Protein AF-A0A366DKC9-F1 (afdb_monomer_lite)

pLDDT: mean 77.67, std 10.67, range [43.41, 95.38]

Organism: NCBI:txid354351

Sequence (63 aa):
MKTFLVSWEIHIHAATAHEAAQQAHDLVRRPDTMATVYQVIEHDSGGDCQIVDLNEVLNGQHR

Structure (mmCIF, N/CA/C/O backbone):
data_AF-A0A366DKC9-F1
#
_entry.id   AF-A0A366DKC9-F1
#
loop_
_atom_site.group_PDB
_atom_site.id
_atom_site.type_symbol
_atom_site.label_atom_id
_atom_site.label_alt_id
_atom_site.label_comp_id
_atom_site.label_asym_id
_atom_site.label_entity_id
_atom_site.label_seq_id
_atom_site.pdbx_PDB_ins_code
_atom_site.Cartn_x
_atom_site.Cartn_y
_atom_site.Cartn_z
_atom_site.occupancy
_atom_site.B_iso_or_equiv
_atom_site.auth_seq_id
_atom_site.auth_comp_id
_atom_site.auth_asym_id
_atom_site.auth_atom_id
_atom_site.pdbx_PDB_model_num
ATOM 1 N N . MET A 1 1 ? -19.497 2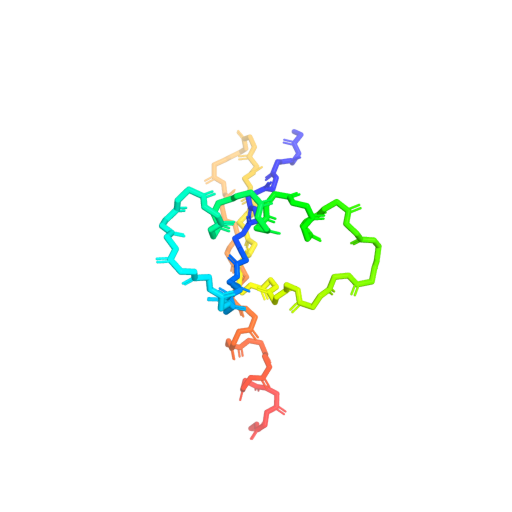.359 14.334 1.00 73.31 1 MET A N 1
ATOM 2 C CA . MET A 1 1 ? -19.195 1.540 13.132 1.00 73.31 1 MET A CA 1
ATOM 3 C C . MET A 1 1 ? -17.712 1.696 12.888 1.00 73.31 1 MET A C 1
ATOM 5 O O . MET A 1 1 ? -17.263 2.831 12.865 1.00 73.31 1 MET A O 1
ATOM 9 N N . LYS A 1 2 ? -16.963 0.597 12.791 1.00 79.00 2 LYS A N 1
ATOM 10 C CA . LYS A 1 2 ? -15.506 0.661 12.648 1.00 79.00 2 LYS A CA 1
ATOM 11 C C . LYS A 1 2 ? -15.141 1.031 11.213 1.00 79.00 2 LYS A C 1
ATOM 13 O O . LYS A 1 2 ? -15.699 0.456 10.278 1.00 79.00 2 LYS A O 1
ATOM 18 N N . THR A 1 3 ? -14.228 1.978 11.046 1.00 82.06 3 THR A N 1
ATOM 19 C CA . THR A 1 3 ? -13.630 2.304 9.745 1.00 82.06 3 THR A CA 1
ATOM 20 C C . THR A 1 3 ? -12.139 2.042 9.806 1.00 82.06 3 THR A C 1
ATOM 22 O O . THR A 1 3 ? -11.514 2.341 10.819 1.00 82.06 3 THR A O 1
ATOM 25 N N . PHE A 1 4 ? -11.576 1.509 8.727 1.00 80.75 4 PHE A N 1
ATOM 26 C CA . PHE A 1 4 ? -10.165 1.153 8.666 1.00 80.75 4 PHE A CA 1
ATOM 27 C C . PHE A 1 4 ? -9.475 1.977 7.584 1.00 80.75 4 PHE A C 1
ATOM 29 O O . PHE A 1 4 ? -9.918 1.972 6.434 1.00 80.75 4 PHE A O 1
ATOM 36 N N . LEU A 1 5 ? -8.396 2.668 7.943 1.00 80.75 5 LEU A N 1
ATOM 37 C CA . LEU A 1 5 ? -7.464 3.241 6.980 1.00 80.75 5 LEU A CA 1
ATOM 38 C C . LEU A 1 5 ? -6.340 2.232 6.749 1.00 80.75 5 LEU A C 1
ATOM 40 O O . LEU A 1 5 ? -5.676 1.816 7.697 1.00 80.75 5 LEU A O 1
ATOM 44 N N . VAL A 1 6 ? -6.149 1.829 5.496 1.00 79.69 6 VAL A N 1
ATOM 45 C CA . VAL A 1 6 ? -5.128 0.854 5.102 1.00 79.69 6 VAL A CA 1
ATOM 46 C C . VAL A 1 6 ? -4.068 1.564 4.278 1.00 79.69 6 VAL A C 1
ATOM 48 O O . VAL A 1 6 ? -4.374 2.117 3.219 1.00 79.69 6 VAL A O 1
ATOM 51 N N . SER A 1 7 ? -2.827 1.503 4.747 1.00 82.31 7 SER A N 1
ATOM 52 C CA . SER A 1 7 ? -1.664 2.025 4.038 1.00 82.31 7 SER A CA 1
ATOM 53 C C . SER A 1 7 ? -0.799 0.866 3.551 1.00 82.31 7 SER A C 1
ATOM 55 O O . SER A 1 7 ? -0.489 -0.069 4.297 1.00 82.31 7 SER A O 1
ATOM 57 N N . TRP A 1 8 ? -0.431 0.918 2.276 1.00 81.81 8 TRP A N 1
ATOM 58 C CA . TRP A 1 8 ? 0.360 -0.103 1.599 1.00 81.81 8 TRP A CA 1
ATOM 59 C C . TRP A 1 8 ? 1.497 0.556 0.824 1.00 81.81 8 TRP A C 1
ATOM 61 O O . TRP A 1 8 ? 1.369 1.689 0.357 1.00 81.81 8 TRP A O 1
ATOM 71 N N . GLU A 1 9 ? 2.614 -0.156 0.718 1.00 81.38 9 GLU A N 1
ATOM 72 C CA . GLU A 1 9 ? 3.777 0.268 -0.053 1.00 81.38 9 GLU A CA 1
ATOM 73 C C . GLU A 1 9 ? 3.975 -0.681 -1.231 1.00 81.38 9 GLU A C 1
ATOM 75 O O . GLU A 1 9 ? 3.724 -1.889 -1.155 1.00 81.38 9 GLU A O 1
ATOM 80 N N . ILE A 1 10 ? 4.415 -0.110 -2.346 1.00 82.38 10 ILE A N 1
ATOM 81 C CA . ILE A 1 10 ? 4.770 -0.847 -3.542 1.00 82.38 10 ILE A CA 1
ATOM 82 C C . ILE A 1 10 ? 5.999 -0.222 -4.198 1.00 82.38 10 ILE A C 1
ATOM 84 O O . ILE A 1 10 ? 6.103 0.996 -4.343 1.00 82.38 10 ILE A O 1
ATOM 88 N N . HIS A 1 11 ? 6.889 -1.077 -4.693 1.00 83.00 11 HIS A N 1
ATOM 89 C CA . HIS A 1 11 ? 7.930 -0.681 -5.631 1.00 83.00 11 HIS A CA 1
ATOM 90 C C . HIS A 1 11 ? 7.444 -0.877 -7.071 1.00 83.00 11 HIS A C 1
ATOM 92 O O . HIS A 1 11 ? 7.063 -1.980 -7.460 1.00 83.00 11 HIS A O 1
ATOM 98 N N . ILE A 1 12 ? 7.464 0.198 -7.864 1.00 86.19 12 ILE A N 1
ATOM 99 C CA . ILE A 1 12 ? 7.057 0.190 -9.274 1.00 86.19 12 ILE A CA 1
ATOM 100 C C . ILE A 1 12 ? 8.212 0.688 -10.131 1.00 86.19 12 ILE A C 1
ATOM 102 O O . ILE A 1 12 ? 8.796 1.737 -9.858 1.00 86.19 12 ILE A O 1
ATOM 106 N N . HIS A 1 13 ? 8.512 -0.048 -11.198 1.00 90.12 13 HIS A N 1
ATOM 107 C CA . HIS A 1 13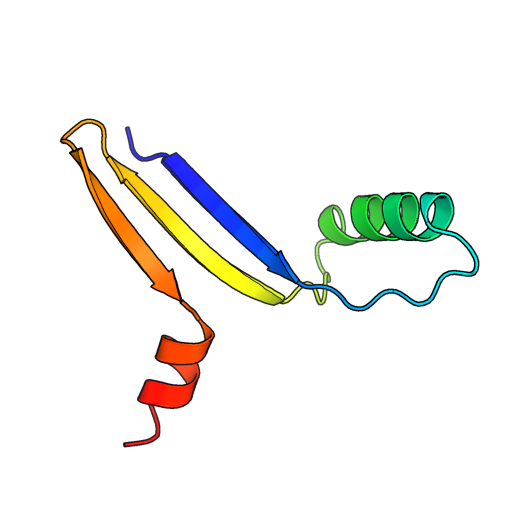 ? 9.448 0.384 -12.227 1.00 90.12 13 HIS A CA 1
ATOM 108 C C . HIS A 1 13 ? 8.667 1.000 -13.390 1.00 90.12 13 HIS A C 1
ATOM 110 O O . HIS A 1 13 ? 7.995 0.296 -14.139 1.00 90.12 13 HIS A O 1
ATOM 116 N N . ALA A 1 14 ? 8.761 2.319 -13.536 1.00 92.81 14 ALA A N 1
ATOM 117 C CA . ALA A 1 14 ? 8.107 3.072 -14.599 1.00 92.81 14 ALA A CA 1
ATOM 118 C C . ALA A 1 14 ? 9.036 4.176 -15.112 1.00 92.81 14 ALA A C 1
ATOM 120 O O . ALA A 1 14 ? 9.874 4.687 -14.367 1.00 92.81 14 ALA A O 1
ATOM 121 N N . ALA A 1 15 ? 8.877 4.567 -16.376 1.00 94.00 15 ALA A N 1
ATOM 122 C CA . ALA A 1 15 ? 9.670 5.642 -16.963 1.00 94.00 15 ALA A CA 1
ATOM 123 C C . ALA A 1 15 ? 9.175 7.032 -16.528 1.00 94.00 15 ALA A C 1
ATOM 125 O O . ALA A 1 15 ? 9.924 8.006 -16.608 1.00 94.00 15 ALA A O 1
ATOM 126 N N . THR A 1 16 ? 7.920 7.144 -16.068 1.00 95.38 16 THR A N 1
ATOM 127 C CA . THR A 1 16 ? 7.315 8.414 -15.631 1.00 95.38 16 THR A CA 1
ATOM 128 C C . THR A 1 16 ? 6.415 8.258 -14.403 1.00 95.38 16 THR A C 1
ATOM 130 O O . THR A 1 16 ? 5.902 7.178 -14.117 1.00 95.38 16 THR A O 1
ATOM 133 N N . ALA A 1 17 ? 6.157 9.368 -13.702 1.00 91.12 17 ALA A N 1
ATOM 134 C CA . ALA A 1 17 ? 5.261 9.390 -12.542 1.00 91.12 17 ALA A CA 1
ATOM 135 C C . ALA A 1 17 ? 3.804 9.036 -12.895 1.00 91.12 17 ALA A C 1
ATOM 137 O O . ALA A 1 17 ? 3.122 8.379 -12.114 1.00 91.12 17 ALA A O 1
ATOM 138 N N . HIS A 1 18 ? 3.325 9.443 -14.076 1.00 91.31 18 HIS A N 1
ATOM 139 C CA . HIS A 1 18 ? 1.971 9.114 -14.531 1.00 91.31 18 HIS A CA 1
ATOM 140 C C . HIS A 1 18 ? 1.820 7.611 -14.793 1.00 91.31 18 HIS A C 1
ATOM 142 O O . HIS A 1 18 ? 0.850 6.995 -14.361 1.00 91.31 18 HIS A O 1
ATOM 148 N N . GLU A 1 19 ? 2.821 7.011 -15.438 1.00 93.31 19 GLU A N 1
ATOM 149 C CA . GLU A 1 19 ? 2.878 5.568 -15.657 1.00 93.31 19 GLU A CA 1
ATOM 150 C C . GLU A 1 19 ? 2.961 4.800 -14.327 1.00 93.31 19 GLU A C 1
ATOM 152 O O . GLU A 1 19 ? 2.227 3.833 -14.145 1.00 93.31 19 GLU A O 1
ATOM 157 N N . ALA A 1 20 ? 3.766 5.268 -13.364 1.00 90.88 20 ALA A N 1
ATOM 158 C CA . ALA A 1 20 ? 3.822 4.681 -12.023 1.00 90.88 20 ALA A CA 1
ATOM 159 C C . ALA A 1 20 ? 2.453 4.711 -11.321 1.00 90.88 20 ALA A C 1
ATOM 161 O O . ALA A 1 20 ? 2.039 3.710 -10.741 1.00 90.88 20 ALA A O 1
ATOM 162 N N . ALA A 1 21 ? 1.724 5.831 -11.408 1.00 86.62 21 ALA A N 1
ATOM 163 C CA . ALA A 1 21 ? 0.390 5.966 -10.823 1.00 86.62 21 ALA A CA 1
ATOM 164 C C . ALA A 1 21 ? -0.636 5.028 -11.480 1.00 86.62 21 ALA A C 1
ATOM 166 O O . ALA A 1 21 ? -1.435 4.407 -10.777 1.00 86.62 21 ALA A O 1
ATOM 167 N N . GLN A 1 22 ? -0.596 4.887 -12.809 1.00 90.06 22 GLN A N 1
ATOM 168 C CA . GLN A 1 22 ? -1.462 3.958 -13.536 1.00 90.06 22 GLN A CA 1
ATOM 169 C C . GLN A 1 22 ? -1.171 2.504 -13.137 1.00 90.06 22 GLN A C 1
ATOM 171 O O . GLN A 1 22 ? -2.085 1.777 -12.756 1.00 90.06 22 GLN A O 1
ATOM 176 N N . GLN A 1 23 ? 0.105 2.106 -13.128 1.00 89.50 23 GLN A N 1
ATOM 177 C CA . GLN A 1 23 ? 0.514 0.766 -12.699 1.00 89.50 23 GLN A CA 1
ATOM 178 C C . GLN A 1 23 ? 0.126 0.484 -11.235 1.00 89.50 23 GLN A C 1
ATOM 180 O O . GLN A 1 23 ? -0.352 -0.608 -10.931 1.00 89.50 23 GLN A O 1
ATOM 185 N N . ALA A 1 24 ? 0.267 1.467 -10.335 1.00 86.44 24 ALA A N 1
ATOM 186 C CA . ALA A 1 24 ? -0.161 1.345 -8.939 1.00 86.44 24 ALA A CA 1
ATOM 187 C C . ALA A 1 24 ? -1.671 1.095 -8.836 1.00 86.44 24 ALA A C 1
ATOM 189 O O . ALA A 1 24 ? -2.112 0.221 -8.087 1.00 86.44 24 ALA A O 1
ATOM 190 N N . HIS A 1 25 ? -2.460 1.848 -9.610 1.00 85.00 25 HIS A N 1
ATOM 191 C CA . HIS A 1 25 ? -3.912 1.719 -9.650 1.00 85.00 25 HIS A CA 1
ATOM 192 C C . HIS A 1 25 ? -4.361 0.354 -10.176 1.00 85.00 25 HIS A C 1
ATOM 194 O O . HIS A 1 25 ? -5.294 -0.242 -9.640 1.00 85.00 25 HIS A O 1
ATOM 200 N N . ASP A 1 26 ? -3.693 -0.165 -11.202 1.00 86.56 26 ASP A N 1
ATOM 201 C CA . ASP A 1 26 ? -4.022 -1.474 -11.760 1.00 86.56 26 ASP A CA 1
ATOM 202 C C . ASP A 1 26 ? -3.653 -2.600 -10.790 1.00 86.56 26 ASP A C 1
ATOM 204 O O . ASP A 1 26 ? -4.398 -3.569 -10.638 1.00 86.56 26 ASP A O 1
ATOM 208 N N . LEU A 1 27 ? -2.542 -2.451 -10.068 1.00 84.94 27 LEU A N 1
ATOM 209 C CA . LEU A 1 27 ? -2.051 -3.462 -9.144 1.00 84.94 27 LEU A CA 1
ATOM 210 C C . LEU A 1 27 ? -2.931 -3.625 -7.900 1.00 84.94 27 LEU A C 1
ATOM 212 O O . LEU A 1 27 ? -3.187 -4.757 -7.500 1.00 84.94 27 LEU A O 1
ATOM 216 N N . VAL A 1 28 ? -3.480 -2.553 -7.321 1.00 80.75 28 VAL A N 1
ATOM 217 C CA . VAL A 1 28 ? -4.413 -2.694 -6.177 1.00 80.75 28 VAL A CA 1
ATOM 218 C C . VAL A 1 28 ? -5.714 -3.401 -6.525 1.00 80.75 28 VAL A C 1
ATOM 220 O O . VAL A 1 28 ? -6.414 -3.888 -5.642 1.00 80.75 28 VAL A O 1
ATOM 223 N N . ARG A 1 29 ? -6.061 -3.454 -7.811 1.00 78.75 29 ARG A N 1
ATOM 224 C CA . ARG A 1 29 ? -7.280 -4.111 -8.295 1.00 78.75 29 ARG A CA 1
ATOM 225 C C . ARG A 1 29 ? -7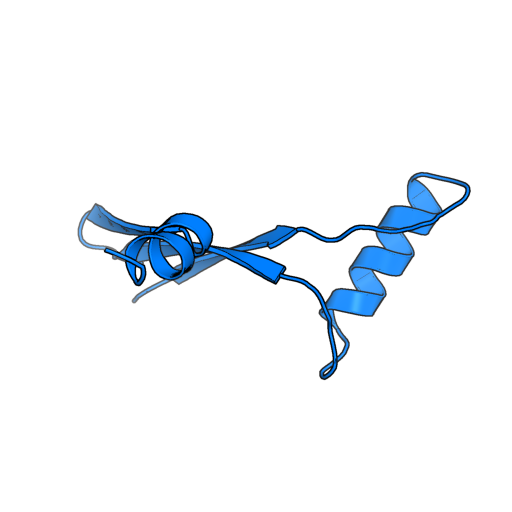.067 -5.595 -8.566 1.00 78.75 29 ARG A C 1
ATOM 227 O O . ARG A 1 29 ? -8.029 -6.301 -8.869 1.00 78.75 29 ARG A O 1
ATOM 234 N N . ARG A 1 30 ? -5.823 -6.067 -8.491 1.00 78.94 30 ARG A N 1
ATOM 235 C CA . ARG A 1 30 ? -5.469 -7.456 -8.746 1.00 78.94 30 ARG A CA 1
ATOM 236 C C . ARG A 1 30 ? -5.618 -8.303 -7.477 1.00 78.94 30 ARG A C 1
ATOM 238 O O . ARG A 1 30 ? -5.096 -7.921 -6.432 1.00 78.94 30 ARG A O 1
ATOM 245 N N . PRO A 1 31 ? -6.275 -9.473 -7.554 1.00 70.50 31 PRO A N 1
ATOM 246 C CA . PRO A 1 31 ? -6.409 -10.378 -6.411 1.00 70.50 31 PRO A CA 1
ATOM 247 C C . PRO A 1 31 ? -5.081 -11.044 -6.015 1.00 70.50 31 PRO A C 1
ATOM 249 O O . PRO A 1 31 ? -4.956 -11.523 -4.894 1.00 70.50 31 PRO A O 1
ATOM 252 N N . ASP A 1 32 ? -4.094 -11.063 -6.916 1.00 74.69 32 ASP A N 1
ATOM 253 C CA . ASP A 1 32 ? -2.739 -11.590 -6.712 1.00 74.69 32 ASP A CA 1
ATOM 254 C C . ASP A 1 32 ? -1.710 -10.487 -6.408 1.00 74.69 32 ASP A C 1
ATOM 256 O O . ASP A 1 32 ? -0.517 -10.651 -6.662 1.00 74.69 32 ASP A O 1
ATOM 260 N N . THR A 1 33 ? -2.166 -9.335 -5.911 1.00 70.38 33 THR A N 1
ATOM 261 C CA . THR A 1 33 ? -1.294 -8.192 -5.639 1.00 70.38 33 THR A CA 1
ATOM 262 C C . THR A 1 33 ? -0.166 -8.535 -4.661 1.00 70.38 33 THR A C 1
ATOM 264 O O . THR A 1 33 ? -0.378 -9.184 -3.639 1.00 70.38 33 THR A O 1
ATOM 267 N N . MET A 1 34 ? 1.041 -8.051 -4.968 1.00 64.94 34 MET A N 1
ATOM 268 C CA . MET A 1 34 ? 2.198 -8.102 -4.067 1.00 64.94 34 MET A CA 1
ATOM 269 C C . MET A 1 34 ? 2.346 -6.814 -3.241 1.00 64.94 34 MET A C 1
ATOM 271 O O . MET A 1 34 ? 3.401 -6.579 -2.659 1.00 64.94 34 MET A O 1
ATOM 275 N N . ALA A 1 35 ? 1.322 -5.953 -3.222 1.00 70.38 35 ALA A N 1
ATOM 276 C CA . ALA A 1 35 ? 1.293 -4.778 -2.362 1.00 70.38 35 ALA A CA 1
ATOM 277 C C . ALA A 1 35 ? 1.382 -5.207 -0.894 1.00 70.38 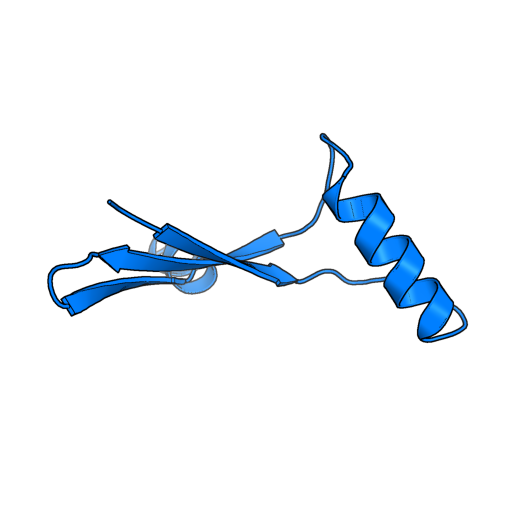35 ALA A C 1
ATOM 279 O O . ALA A 1 35 ? 0.512 -5.917 -0.386 1.00 70.38 35 ALA A O 1
ATOM 280 N N . THR A 1 36 ? 2.423 -4.749 -0.207 1.00 72.56 36 THR A N 1
ATOM 281 C CA . THR A 1 36 ? 2.603 -5.032 1.213 1.00 72.56 36 THR A CA 1
ATOM 282 C C . THR A 1 36 ? 1.813 -3.998 1.997 1.00 72.56 36 THR A C 1
ATOM 284 O O . THR A 1 36 ? 2.148 -2.812 1.995 1.00 72.56 36 THR A O 1
ATOM 287 N N . VAL A 1 37 ? 0.749 -4.432 2.675 1.00 75.38 37 VAL A N 1
ATOM 288 C CA . VAL A 1 37 ? 0.141 -3.610 3.727 1.00 75.38 37 VAL A CA 1
ATOM 289 C C . VAL A 1 37 ? 1.201 -3.430 4.802 1.00 75.38 37 VAL A C 1
ATOM 291 O O . VAL A 1 37 ? 1.795 -4.411 5.242 1.00 75.38 37 VAL A O 1
ATOM 294 N N . TYR A 1 38 ? 1.451 -2.195 5.213 1.00 77.38 38 TYR A N 1
ATOM 295 C CA . TYR A 1 38 ? 2.404 -1.919 6.288 1.00 77.38 38 TYR A CA 1
ATOM 296 C C . TYR A 1 38 ? 1.711 -1.339 7.516 1.00 77.38 38 TYR A C 1
ATOM 298 O O . TYR A 1 38 ? 2.212 -1.494 8.625 1.00 77.38 38 TYR A O 1
ATOM 306 N N . GLN A 1 39 ? 0.536 -0.725 7.343 1.00 77.06 39 GLN A N 1
ATOM 307 C CA . GLN A 1 39 ? -0.191 -0.119 8.447 1.00 77.06 39 GLN A CA 1
ATOM 308 C C . GLN A 1 39 ? -1.703 -0.217 8.258 1.00 77.06 39 GLN A C 1
ATOM 310 O O . GLN A 1 39 ? -2.234 0.049 7.177 1.00 77.06 39 GLN A O 1
ATOM 315 N N . VAL A 1 40 ? -2.399 -0.555 9.342 1.00 79.31 40 VAL A N 1
ATOM 316 C CA . VAL A 1 40 ? -3.859 -0.487 9.437 1.00 79.31 40 VAL A CA 1
ATOM 317 C C . VAL A 1 40 ? -4.227 0.351 10.651 1.00 79.31 40 VAL A C 1
ATOM 319 O O . VAL A 1 40 ? -3.754 0.089 11.755 1.00 79.31 40 VAL A O 1
ATOM 322 N N . ILE A 1 41 ? -5.074 1.355 10.447 1.00 81.50 41 ILE A N 1
ATOM 323 C CA . ILE A 1 41 ? -5.588 2.215 11.510 1.00 81.50 41 ILE A CA 1
ATOM 324 C C . ILE A 1 41 ? -7.085 1.963 11.644 1.00 81.50 41 ILE A C 1
ATOM 326 O O . ILE A 1 41 ? -7.847 2.233 10.717 1.00 81.50 41 ILE A O 1
ATOM 330 N N . GLU A 1 42 ? -7.506 1.437 12.788 1.00 83.31 42 GLU A N 1
ATOM 331 C CA . GLU A 1 42 ? -8.912 1.324 13.157 1.00 83.31 42 GLU A CA 1
ATOM 332 C C . GLU A 1 42 ? -9.366 2.621 13.826 1.00 83.31 42 GLU A C 1
ATOM 334 O O . GLU A 1 42 ? -8.803 3.035 14.838 1.00 83.31 42 GLU A O 1
ATOM 339 N N . HIS A 1 43 ? -10.422 3.225 13.291 1.00 79.75 43 HIS A N 1
ATOM 340 C CA . HIS A 1 43 ? -11.133 4.318 13.937 1.00 79.75 43 HIS A CA 1
ATOM 341 C C . HIS A 1 43 ? -12.475 3.810 14.472 1.00 79.75 43 HIS A C 1
ATOM 343 O O . HIS A 1 43 ? -13.330 3.367 13.690 1.00 79.75 43 HIS A O 1
ATOM 349 N N . ASP A 1 44 ? -12.676 3.912 15.789 1.00 80.19 44 ASP A N 1
ATOM 350 C CA . ASP A 1 44 ? -13.994 3.778 16.405 1.00 80.19 44 ASP A CA 1
ATOM 351 C C . ASP A 1 44 ? -14.595 5.162 16.695 1.00 80.19 44 ASP A C 1
ATOM 353 O O . ASP A 1 44 ? -13.943 6.094 17.163 1.00 80.19 44 ASP A O 1
ATOM 357 N N . SER A 1 45 ? -15.897 5.266 16.460 1.00 66.00 45 SER A N 1
ATOM 358 C CA . SER A 1 45 ? -16.785 6.362 16.855 1.00 66.00 45 SER A CA 1
ATOM 359 C C . SER A 1 45 ? -16.665 6.795 18.331 1.00 66.00 45 SER A C 1
ATOM 361 O O . SER A 1 45 ? -17.126 7.883 18.667 1.00 66.00 45 SER A O 1
ATOM 363 N N . GLY A 1 46 ? -16.069 5.970 19.200 1.00 68.75 46 GLY A N 1
ATOM 364 C CA . GLY A 1 46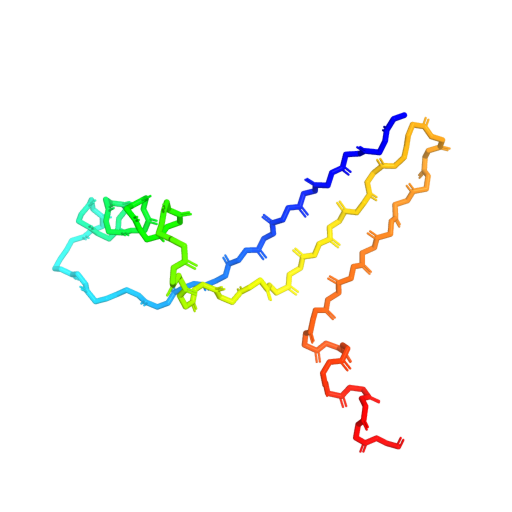 ? -15.814 6.254 20.617 1.00 68.75 46 GLY A CA 1
ATOM 365 C C . GLY A 1 46 ? -14.528 7.036 20.927 1.00 68.75 46 GLY A C 1
ATOM 366 O O . GLY A 1 46 ? -14.326 7.396 22.082 1.00 68.75 46 GLY A O 1
ATOM 367 N N . GLY A 1 47 ? -13.682 7.327 19.931 1.00 61.62 47 GLY A N 1
ATOM 368 C CA . GLY A 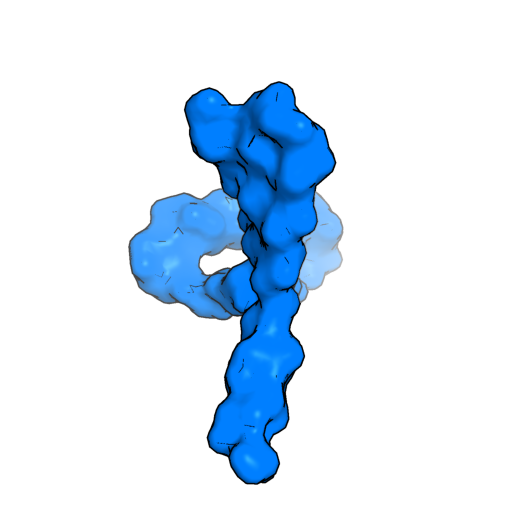1 47 ? -12.446 8.106 20.103 1.00 61.62 47 GLY A CA 1
ATOM 369 C C . GLY A 1 47 ? -11.175 7.274 20.290 1.00 61.62 47 GLY A C 1
ATOM 370 O O . GLY A 1 47 ? -10.080 7.826 20.191 1.00 61.62 47 GLY A O 1
ATOM 371 N N . ASP A 1 48 ? -11.304 5.961 20.476 1.00 61.56 48 ASP A N 1
ATOM 372 C CA . ASP A 1 48 ? -10.160 5.055 20.493 1.00 61.56 48 ASP A CA 1
ATOM 373 C C . ASP A 1 48 ? -9.710 4.725 19.063 1.00 61.56 48 ASP A C 1
ATOM 375 O O . ASP A 1 48 ? -10.510 4.434 18.167 1.00 61.56 48 ASP A O 1
ATOM 379 N N . CYS A 1 49 ? -8.397 4.805 18.858 1.00 72.06 49 CYS A N 1
ATOM 380 C CA . CYS A 1 49 ? -7.728 4.544 17.593 1.00 72.06 49 CYS A CA 1
ATOM 381 C C . CYS A 1 49 ? -6.681 3.455 17.822 1.00 72.06 49 CYS A C 1
ATOM 383 O O . CYS A 1 49 ? -5.769 3.640 18.632 1.00 72.06 49 CYS A O 1
ATOM 385 N N . GLN A 1 50 ? -6.810 2.325 17.129 1.00 76.62 50 GLN A N 1
ATOM 386 C CA . GLN A 1 50 ? -5.812 1.260 17.180 1.00 76.62 50 GLN A CA 1
ATOM 387 C C . GLN A 1 50 ? -4.983 1.292 15.902 1.00 76.62 50 GLN A C 1
ATOM 389 O O . GLN A 1 50 ? -5.522 1.198 14.801 1.00 76.62 50 GLN A O 1
ATOM 394 N N . ILE A 1 51 ? -3.666 1.402 16.055 1.00 79.25 51 ILE A N 1
ATOM 395 C CA . ILE A 1 51 ? -2.712 1.353 14.947 1.00 79.25 51 ILE A CA 1
ATOM 396 C C . ILE A 1 51 ? -2.008 0.003 15.001 1.00 79.25 51 ILE A C 1
ATOM 398 O O . ILE A 1 51 ? -1.461 -0.375 16.036 1.00 79.25 51 ILE A O 1
ATOM 402 N N . VAL A 1 52 ? -2.027 -0.717 13.885 1.00 77.12 52 VAL A N 1
ATOM 403 C CA . VAL A 1 52 ? -1.257 -1.944 13.690 1.00 77.12 52 VAL A CA 1
ATOM 404 C C . VAL A 1 52 ? -0.199 -1.665 12.633 1.00 77.12 52 VAL A C 1
ATOM 406 O O . VAL A 1 52 ? -0.539 -1.484 11.464 1.00 77.12 52 VAL A O 1
ATOM 409 N N . ASP A 1 53 ? 1.067 -1.626 13.046 1.00 77.88 53 ASP A N 1
ATOM 410 C CA . ASP A 1 53 ? 2.218 -1.625 12.144 1.00 77.88 53 ASP A CA 1
ATOM 411 C C . ASP A 1 53 ? 2.672 -3.071 11.914 1.00 77.88 53 ASP A C 1
ATOM 413 O O . ASP A 1 53 ? 3.034 -3.795 12.846 1.00 77.88 53 ASP A O 1
ATOM 417 N N . LEU A 1 54 ? 2.625 -3.522 10.663 1.00 73.56 54 LEU A N 1
ATOM 418 C CA . LEU A 1 54 ? 2.951 -4.904 10.328 1.00 73.56 54 LEU A CA 1
ATOM 419 C C . LEU A 1 54 ? 4.450 -5.201 10.435 1.00 73.56 54 LEU A C 1
ATOM 421 O O . LEU A 1 54 ? 4.803 -6.343 10.722 1.00 73.56 54 LEU A O 1
ATOM 425 N N . ASN A 1 55 ? 5.335 -4.210 10.291 1.00 73.62 55 ASN A N 1
ATOM 426 C CA . ASN A 1 55 ? 6.762 -4.414 10.537 1.00 73.62 55 ASN A CA 1
ATOM 427 C C . ASN A 1 55 ? 7.029 -4.672 12.021 1.00 73.62 55 ASN A C 1
ATOM 429 O O . ASN A 1 55 ? 7.861 -5.517 12.346 1.00 73.62 55 ASN A O 1
ATOM 433 N N . GLU A 1 56 ? 6.325 -3.992 12.927 1.00 75.38 56 GLU A N 1
ATOM 434 C CA . GLU A 1 56 ? 6.432 -4.262 14.366 1.00 75.38 56 GLU A CA 1
ATOM 435 C C . GLU A 1 56 ? 5.870 -5.638 14.726 1.00 75.38 56 GLU A C 1
ATOM 437 O O . GLU A 1 56 ? 6.480 -6.366 15.507 1.00 75.38 56 GLU A O 1
ATOM 442 N N . VAL A 1 57 ? 4.752 -6.038 14.113 1.00 74.19 57 VAL A N 1
ATOM 443 C CA . VAL A 1 57 ? 4.164 -7.370 14.323 1.00 74.19 57 VAL A CA 1
ATOM 444 C C . VAL A 1 57 ? 5.104 -8.476 13.837 1.00 74.19 57 VAL A C 1
ATOM 446 O O . VAL A 1 57 ? 5.373 -9.417 14.580 1.00 74.19 57 VAL A O 1
ATOM 449 N N . LEU A 1 58 ? 5.634 -8.367 12.616 1.00 70.88 58 LEU A N 1
ATOM 450 C CA . LEU A 1 58 ? 6.488 -9.399 12.020 1.00 70.88 58 LEU A CA 1
ATOM 451 C C . LEU A 1 58 ? 7.869 -9.472 12.688 1.00 70.88 58 LEU A C 1
ATOM 453 O O . LEU A 1 58 ? 8.381 -10.564 12.929 1.00 70.88 58 LEU A O 1
ATOM 457 N N . ASN A 1 59 ? 8.464 -8.329 13.042 1.00 67.12 59 ASN A N 1
ATOM 458 C CA . ASN A 1 59 ? 9.779 -8.296 13.694 1.00 67.12 59 ASN A CA 1
ATOM 459 C C . ASN A 1 59 ? 9.700 -8.506 15.217 1.00 67.12 59 ASN A C 1
ATOM 461 O O . ASN A 1 59 ? 10.684 -8.914 15.836 1.00 67.12 59 ASN A O 1
ATOM 465 N N . GLY A 1 60 ? 8.540 -8.265 15.833 1.00 58.62 60 GLY A N 1
ATOM 466 C CA . GLY A 1 60 ? 8.278 -8.516 17.251 1.00 58.62 60 GLY A CA 1
ATOM 467 C C . GLY A 1 60 ? 8.058 -9.991 17.599 1.00 58.62 60 GLY A C 1
ATOM 468 O O . GLY A 1 60 ? 8.176 -10.355 18.764 1.00 58.62 60 GLY A O 1
ATOM 469 N N . GLN A 1 61 ? 7.801 -10.855 16.611 1.00 52.28 61 GLN A N 1
ATOM 470 C CA . GLN A 1 61 ? 7.642 -12.306 16.799 1.00 52.28 61 GLN A CA 1
ATOM 471 C C . GLN A 1 61 ? 8.971 -13.083 16.904 1.00 52.28 61 GLN A C 1
ATOM 473 O O . GLN A 1 61 ? 8.958 -14.288 17.144 1.00 52.28 61 GLN A O 1
ATOM 478 N N . HIS A 1 62 ? 10.116 -12.407 16.759 1.00 46.75 62 HIS A N 1
ATOM 479 C CA . HIS A 1 62 ? 11.461 -12.993 16.844 1.00 46.75 62 HIS A CA 1
ATOM 480 C C . HIS A 1 62 ? 12.197 -12.689 18.169 1.00 46.75 62 HIS A C 1
ATOM 482 O O . HIS A 1 62 ? 13.430 -12.668 18.200 1.00 46.75 62 HIS A O 1
ATOM 488 N N . ARG A 1 63 ? 11.469 -12.452 19.268 1.00 43.41 63 ARG A N 1
ATOM 489 C CA . ARG A 1 63 ? 12.036 -12.301 20.620 1.00 43.41 63 ARG A CA 1
ATOM 490 C C . ARG A 1 63 ? 11.439 -13.282 21.613 1.00 43.41 63 ARG A C 1
ATOM 492 O O . ARG A 1 63 ? 10.205 -13.463 21.584 1.00 43.41 63 ARG A O 1
#

Foldseek 3Di:
DKDKDWDWDDDDDDPDPVRRVVVVVVQVVDPPHPTGTQWMWIDDPVGDIDIDGVVCVVVVVPD

Secondary structure (DSSP, 8-state):
--EEEEEEE-----SSHHHHHHHHHHHHT-TT---EEEEEEEE-TTS-EEEEEHHHHHHHTT-

Radius of gyration: 15.18 Å; chains: 1; bounding box: 31×22×38 Å